Protein AF-A0A139N7U9-F1 (afdb_monomer_lite)

Foldseek 3Di:
DVVVVVVVVVVCCLVPPDDPVSVVVVVVVVVVVVVVVVVVVVVVVVVVVVVPDCVVVVVVVVVVVVVVVVVVVVVVVPCCPVVVVVVVVVVD

pLDDT: mean 80.54, std 12.64, range [52.28, 96.69]

Secondary structure (DSSP, 8-state):
-HHHHHHHHHHHIIIII--HHHHHHHHHHHHHHHHHHHHHHHHHHHHHHHHS-HHHHHHHHHHHHHHHHHHHHHHHTT-THHHHHHHHTT--

Radius of gyration: 33.72 Å; chains: 1; bounding box: 40×54×96 Å

Structure (mmCIF, N/CA/C/O backbone):
data_AF-A0A139N7U9-F1
#
_entry.id   AF-A0A139N7U9-F1
#
loop_
_atom_site.group_PDB
_atom_site.id
_atom_site.type_symbol
_atom_site.label_atom_id
_atom_site.label_alt_id
_atom_site.label_comp_id
_atom_site.label_asym_id
_atom_site.label_entity_id
_atom_site.label_seq_id
_atom_site.pdbx_PDB_ins_code
_atom_site.Cartn_x
_atom_site.Cartn_y
_atom_site.Cartn_z
_atom_site.occupancy
_atom_site.B_iso_or_equiv
_atom_site.auth_seq_id
_atom_site.auth_comp_id
_atom_site.auth_asym_id
_atom_site.auth_atom_id
_atom_site.pdbx_PDB_model_num
ATOM 1 N N . MET A 1 1 ? -19.101 -23.563 27.842 1.00 81.19 1 MET A N 1
ATOM 2 C CA . MET A 1 1 ? -20.416 -23.019 27.421 1.00 81.19 1 MET A CA 1
ATOM 3 C C . MET A 1 1 ? -20.615 -21.584 27.898 1.00 81.19 1 MET A C 1
ATOM 5 O O . MET A 1 1 ? -20.779 -20.710 27.062 1.00 81.19 1 MET A O 1
ATOM 9 N N . VAL A 1 2 ? -20.488 -21.308 29.200 1.00 89.12 2 VAL A N 1
ATOM 10 C CA . VAL A 1 2 ? -20.619 -19.952 29.775 1.00 89.12 2 VAL A CA 1
ATOM 11 C C . VAL A 1 2 ? -19.644 -18.930 29.165 1.00 89.12 2 VAL A C 1
ATOM 13 O O . VAL A 1 2 ? -20.051 -17.831 28.814 1.00 89.12 2 VAL A O 1
ATOM 16 N N . TYR A 1 3 ? -18.384 -19.306 28.933 1.00 90.81 3 TYR A N 1
ATOM 17 C CA . TYR A 1 3 ? -17.385 -18.399 28.349 1.00 90.81 3 TYR A CA 1
ATOM 18 C C . TYR A 1 3 ? -17.703 -17.948 26.914 1.00 90.81 3 TYR A C 1
ATOM 20 O O . TYR A 1 3 ? -17.411 -16.813 26.556 1.00 90.81 3 TYR A O 1
ATOM 28 N N . LEU A 1 4 ? -18.345 -18.803 26.106 1.00 90.12 4 LEU A N 1
ATOM 29 C CA . LEU A 1 4 ? -18.776 -18.436 24.751 1.00 90.12 4 LEU A CA 1
ATOM 30 C C . LEU A 1 4 ? -19.915 -17.418 24.791 1.00 90.12 4 LEU A C 1
ATOM 32 O O . LEU A 1 4 ? -19.905 -16.449 24.038 1.00 90.12 4 LEU A O 1
ATOM 36 N N . ILE A 1 5 ? -20.859 -17.613 25.711 1.00 91.94 5 ILE A N 1
ATOM 37 C CA . ILE A 1 5 ? -21.970 -16.687 25.939 1.00 91.94 5 ILE A CA 1
ATOM 38 C C . ILE A 1 5 ? -21.440 -15.330 26.415 1.00 91.94 5 ILE A C 1
ATOM 40 O O . ILE A 1 5 ? -21.833 -14.304 25.871 1.00 91.94 5 ILE A O 1
ATOM 44 N 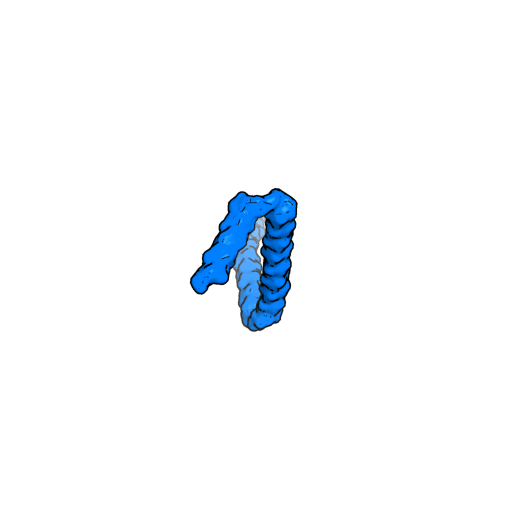N . ILE A 1 6 ? -20.499 -15.315 27.364 1.00 93.06 6 ILE A N 1
ATOM 45 C CA . ILE A 1 6 ? -19.860 -14.081 27.846 1.00 93.06 6 ILE A CA 1
ATOM 46 C C . ILE A 1 6 ? -19.106 -13.371 26.714 1.00 93.06 6 ILE A C 1
ATOM 48 O O . ILE A 1 6 ? -19.249 -12.161 26.556 1.00 93.06 6 ILE A O 1
ATOM 52 N N . GLY A 1 7 ? -18.352 -14.105 25.893 1.00 90.44 7 GLY A N 1
ATOM 53 C CA . GLY A 1 7 ? -17.639 -13.529 24.751 1.00 90.44 7 GLY A CA 1
ATOM 54 C C . GLY A 1 7 ? -18.581 -12.875 23.737 1.00 90.44 7 GLY A C 1
ATOM 55 O O . GLY A 1 7 ? -18.345 -11.746 23.309 1.00 90.44 7 GLY A O 1
ATOM 56 N N . ILE A 1 8 ? -19.688 -13.544 23.408 1.00 90.75 8 ILE A N 1
ATOM 57 C CA . ILE A 1 8 ? -20.723 -13.008 22.512 1.00 90.75 8 ILE A CA 1
ATOM 58 C C . ILE A 1 8 ? -21.434 -11.796 23.125 1.00 90.75 8 ILE A C 1
ATOM 60 O O . ILE A 1 8 ? -21.666 -10.817 22.420 1.00 90.75 8 ILE A O 1
ATOM 64 N N . LEU A 1 9 ? -21.726 -11.810 24.427 1.00 90.25 9 LEU A N 1
ATOM 65 C CA . LEU A 1 9 ? -22.322 -10.667 25.126 1.00 90.25 9 LEU A CA 1
ATOM 66 C C . LEU A 1 9 ? -21.401 -9.442 25.109 1.00 90.25 9 LEU A C 1
ATOM 68 O O . LEU A 1 9 ? -21.876 -8.335 24.872 1.00 90.25 9 LEU A O 1
ATOM 72 N N . ILE A 1 10 ? -20.092 -9.630 25.294 1.00 86.00 10 ILE A N 1
ATOM 73 C CA . ILE A 1 10 ? -19.102 -8.546 25.206 1.00 86.00 10 ILE A CA 1
ATOM 74 C C . ILE A 1 10 ? -19.020 -8.002 23.775 1.00 86.00 10 ILE A C 1
ATOM 76 O O . ILE A 1 10 ? -18.992 -6.787 23.582 1.00 86.00 10 ILE A O 1
ATOM 80 N N . LEU A 1 11 ? -19.035 -8.880 22.768 1.00 82.75 11 LEU A N 1
ATOM 81 C CA . LEU A 1 11 ? -18.993 -8.486 21.358 1.00 82.75 11 LEU A CA 1
ATOM 82 C C . LEU A 1 11 ? -20.244 -7.687 20.948 1.00 82.75 11 LEU A C 1
ATOM 84 O O . LEU A 1 11 ? -20.136 -6.639 20.309 1.00 82.75 11 LEU A O 1
ATOM 88 N N . LEU A 1 12 ? -21.427 -8.150 21.362 1.00 83.50 12 LEU A N 1
ATOM 89 C CA . LEU A 1 12 ? -22.703 -7.467 21.137 1.00 83.50 12 LEU A CA 1
ATOM 90 C C . LEU A 1 12 ? -22.764 -6.130 21.886 1.00 83.50 12 LEU A C 1
ATOM 92 O O . LEU A 1 12 ? -23.176 -5.123 21.310 1.00 83.50 12 LEU A O 1
ATOM 96 N N . TYR A 1 13 ? -22.309 -6.089 23.139 1.00 83.44 13 TYR A N 1
ATOM 97 C CA . TYR A 1 13 ? -22.205 -4.850 23.910 1.00 83.44 13 TYR A CA 1
ATOM 98 C C . TYR A 1 13 ? -21.285 -3.836 23.217 1.00 83.44 13 TYR A C 1
ATOM 100 O O . TYR A 1 13 ? -21.621 -2.656 23.129 1.00 83.44 13 TYR A O 1
ATOM 108 N N . TYR A 1 14 ? -20.167 -4.292 22.650 1.00 75.44 14 TYR A N 1
ATOM 109 C CA . TYR A 1 14 ? -19.234 -3.436 21.924 1.00 75.44 14 TYR A CA 1
ATOM 110 C C . TYR A 1 14 ? -19.842 -2.835 20.642 1.00 75.44 14 TYR A C 1
ATOM 112 O O . TYR A 1 14 ? -19.720 -1.634 20.398 1.00 75.44 14 TYR A O 1
ATOM 120 N N . LEU A 1 15 ? -20.551 -3.645 19.850 1.00 72.69 15 LEU A N 1
ATOM 121 C CA . LEU A 1 15 ? -21.231 -3.201 18.625 1.00 72.69 15 LEU A CA 1
ATOM 122 C C . LEU A 1 15 ? -22.387 -2.232 18.920 1.00 72.69 15 LEU A C 1
ATOM 124 O O . LEU A 1 15 ? -22.464 -1.137 18.351 1.00 72.69 15 LEU A O 1
ATOM 128 N N . PHE A 1 16 ? -23.280 -2.608 19.835 1.00 75.50 16 PHE A N 1
ATOM 129 C CA . PHE A 1 16 ? -24.547 -1.904 20.024 1.00 75.50 16 PHE A CA 1
ATOM 130 C C . PHE A 1 16 ? -24.488 -0.836 21.120 1.00 75.50 16 PHE A C 1
ATOM 132 O O . PHE A 1 16 ? -24.911 0.295 20.883 1.00 75.50 16 PHE A O 1
ATOM 139 N N . ALA A 1 17 ? -23.897 -1.140 22.275 1.00 74.44 17 ALA A N 1
ATOM 140 C CA . ALA A 1 17 ? -24.028 -0.336 23.492 1.00 74.44 17 ALA A CA 1
ATOM 141 C C . ALA A 1 17 ? -22.766 0.452 23.888 1.00 74.44 17 ALA A C 1
ATOM 143 O O . ALA A 1 17 ? -22.832 1.270 24.805 1.00 74.44 17 ALA A O 1
ATOM 144 N N . ALA A 1 18 ? -21.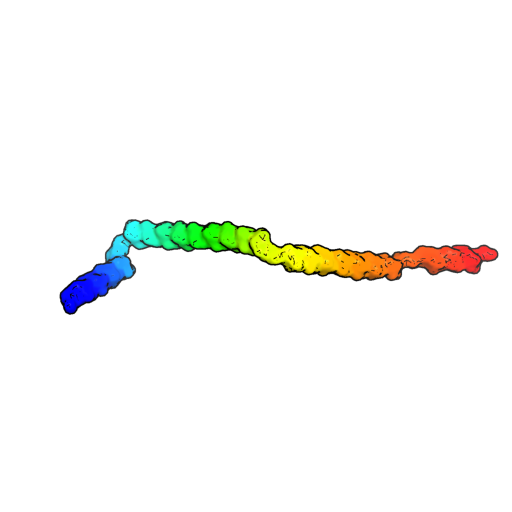625 0.259 23.210 1.00 71.56 18 ALA A N 1
ATOM 145 C CA . ALA A 1 18 ? -20.411 0.996 23.547 1.00 71.56 18 ALA A CA 1
ATOM 146 C C . ALA A 1 18 ? -20.603 2.516 23.355 1.00 71.56 18 ALA A C 1
ATOM 148 O O . ALA A 1 18 ? -21.102 2.950 22.306 1.00 71.56 18 ALA A O 1
ATOM 149 N N . PRO A 1 19 ? -20.187 3.337 24.337 1.00 63.97 19 PRO A N 1
ATOM 150 C CA . PRO A 1 19 ? -20.326 4.785 24.275 1.00 63.97 19 PRO A CA 1
ATOM 151 C C . PRO A 1 19 ? -19.532 5.369 23.100 1.00 63.97 19 PRO A C 1
ATOM 153 O O . PRO A 1 19 ? -18.516 4.815 22.668 1.00 63.97 19 PRO A O 1
ATOM 156 N N . GLN A 1 20 ? -19.985 6.519 22.592 1.00 63.72 20 GLN A N 1
ATOM 157 C CA . GLN A 1 20 ? -19.386 7.213 21.443 1.00 63.72 20 GLN A CA 1
ATOM 158 C C . GLN A 1 20 ? -17.872 7.444 21.601 1.00 63.72 20 GLN A C 1
ATOM 160 O O . GLN A 1 20 ? -17.157 7.397 20.609 1.00 63.72 20 GLN A O 1
ATOM 165 N N . SER A 1 21 ? -17.354 7.584 22.825 1.00 63.72 21 SER A N 1
ATOM 166 C CA . SER A 1 21 ? -15.913 7.718 23.096 1.00 63.72 21 SER A CA 1
ATOM 167 C C . SER A 1 21 ? -15.092 6.462 22.750 1.00 63.72 21 SER A C 1
ATOM 169 O O . SER A 1 21 ? -13.956 6.572 22.285 1.00 63.72 21 SER 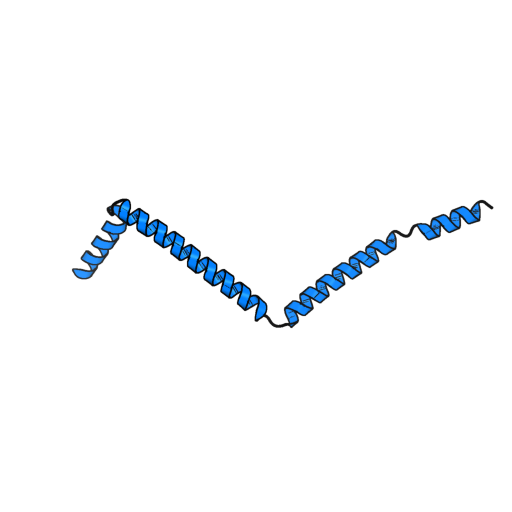A O 1
ATOM 171 N N . ILE A 1 22 ? -15.664 5.260 22.914 1.00 65.38 22 ILE A N 1
ATOM 172 C CA . ILE A 1 22 ? -15.014 3.992 22.531 1.00 65.38 22 ILE A CA 1
ATOM 173 C C . ILE A 1 22 ? -15.162 3.762 21.023 1.00 65.38 22 ILE A C 1
ATOM 175 O O . ILE A 1 22 ? -14.191 3.404 20.356 1.00 65.38 22 ILE A O 1
ATOM 179 N N . LYS A 1 23 ? -16.346 4.048 20.468 1.00 64.94 23 LYS A N 1
ATOM 180 C CA . LYS A 1 23 ? -16.600 3.972 19.019 1.00 64.94 23 LYS A CA 1
ATOM 181 C C . LYS A 1 23 ? -15.742 4.974 18.228 1.00 64.94 23 LYS A C 1
ATOM 183 O O . LYS A 1 23 ? -15.231 4.635 17.167 1.00 64.94 23 LYS A O 1
ATOM 188 N N . GLY A 1 24 ? -15.520 6.174 18.768 1.00 67.88 24 GLY A N 1
ATOM 189 C CA . GLY A 1 24 ? -14.679 7.219 18.181 1.00 67.88 24 GLY A CA 1
ATOM 190 C C . GLY A 1 24 ? -13.202 6.833 18.149 1.00 67.88 24 GLY A C 1
ATOM 191 O O . GLY A 1 24 ? -12.564 6.945 17.106 1.00 67.88 24 GLY A O 1
ATOM 192 N N . THR A 1 25 ? -12.683 6.280 19.250 1.00 76.88 25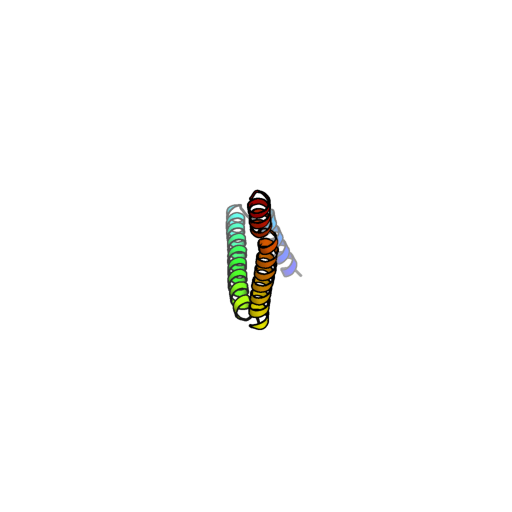 THR A N 1
ATOM 193 C CA . THR A 1 25 ? -11.314 5.741 19.295 1.00 76.88 25 THR A CA 1
ATOM 194 C C . THR A 1 25 ? -11.138 4.596 18.297 1.00 76.88 25 THR A C 1
ATOM 196 O O . THR A 1 25 ? -10.156 4.579 17.564 1.00 76.88 25 THR A O 1
ATOM 199 N N . PHE A 1 26 ? -12.103 3.676 18.189 1.00 74.56 26 PHE A N 1
ATOM 200 C CA . PHE A 1 26 ? -12.021 2.563 17.237 1.00 74.56 26 PHE A CA 1
ATOM 201 C C . PHE A 1 26 ? -12.108 3.012 15.772 1.00 74.56 26 PHE A C 1
ATOM 203 O O . PHE A 1 26 ? -11.420 2.452 14.925 1.00 74.56 26 PHE A O 1
ATOM 210 N N . ASN A 1 27 ? -12.893 4.050 15.465 1.00 80.00 27 ASN A N 1
ATOM 211 C CA . ASN A 1 27 ? -12.944 4.625 14.121 1.00 80.00 27 ASN A CA 1
ATOM 212 C C . ASN A 1 27 ? -11.605 5.267 13.732 1.00 80.00 27 ASN A C 1
ATOM 214 O O . ASN A 1 27 ? -11.087 5.006 12.651 1.00 80.00 27 ASN A O 1
ATOM 218 N N . VAL A 1 28 ? -11.003 6.049 14.634 1.00 82.81 28 VAL A N 1
ATOM 219 C CA . VAL A 1 28 ? -9.671 6.630 14.406 1.00 82.81 28 VAL A CA 1
ATOM 220 C C . VAL A 1 28 ? -8.620 5.527 14.278 1.00 82.81 28 VAL A C 1
ATOM 222 O O . VAL A 1 28 ? -7.829 5.554 13.341 1.00 82.81 28 VAL A O 1
ATOM 225 N N . LEU A 1 29 ? -8.644 4.518 15.153 1.00 85.62 29 LEU A N 1
ATOM 226 C CA . LEU A 1 29 ? -7.752 3.359 15.063 1.00 85.62 29 LEU A CA 1
ATOM 227 C C . LEU A 1 29 ? -7.925 2.601 13.742 1.00 85.62 29 LEU A C 1
ATOM 229 O O . LEU A 1 29 ? -6.930 2.224 13.135 1.00 85.62 29 LEU A O 1
ATOM 233 N N . SER A 1 30 ? -9.158 2.405 13.273 1.00 84.62 30 SER A N 1
ATOM 234 C CA . SER A 1 30 ? -9.443 1.743 11.998 1.00 84.62 30 SER A CA 1
ATOM 235 C C . SER A 1 30 ? -8.914 2.552 10.813 1.00 84.62 30 SER A C 1
ATOM 237 O O . SER A 1 30 ? -8.232 1.993 9.958 1.00 84.62 30 SER A O 1
ATOM 239 N N . VAL A 1 31 ? -9.140 3.869 10.792 1.00 87.69 31 VAL A N 1
ATOM 240 C CA . VAL A 1 31 ? -8.609 4.757 9.746 1.00 87.69 31 VAL A CA 1
ATOM 241 C C . VAL A 1 31 ? -7.081 4.754 9.750 1.00 87.69 31 VAL A C 1
ATOM 243 O O . VAL A 1 31 ? -6.473 4.622 8.691 1.00 87.69 31 VAL A O 1
ATOM 246 N N . VAL A 1 32 ? -6.450 4.841 10.923 1.00 92.00 32 VAL A N 1
ATOM 247 C CA . VAL A 1 32 ? -4.987 4.784 11.054 1.00 92.00 32 VAL A CA 1
ATOM 248 C C . VAL A 1 32 ? -4.451 3.421 10.616 1.00 92.00 32 VAL A C 1
ATOM 250 O O . VAL A 1 32 ? -3.464 3.369 9.891 1.00 92.00 32 VAL A O 1
ATOM 253 N N . LEU A 1 33 ? -5.109 2.319 10.983 1.00 91.31 33 LEU A N 1
ATOM 254 C CA . LEU A 1 33 ? -4.728 0.972 10.554 1.00 91.31 33 LEU A CA 1
ATOM 255 C C . LEU A 1 33 ? -4.781 0.841 9.026 1.00 91.31 33 LEU A C 1
ATOM 257 O O . LEU A 1 33 ? -3.823 0.371 8.415 1.00 91.31 33 LEU A O 1
ATOM 261 N N . VAL A 1 34 ? -5.874 1.292 8.407 1.00 93.94 34 VAL A N 1
ATOM 262 C CA . VAL A 1 34 ? -6.032 1.299 6.945 1.00 93.94 34 VAL A CA 1
ATOM 263 C C . VAL A 1 34 ? -4.970 2.182 6.293 1.00 93.94 34 VAL A C 1
ATOM 265 O O . VAL A 1 34 ? -4.361 1.771 5.308 1.00 93.94 34 VAL A O 1
ATOM 268 N N . LEU A 1 35 ? -4.695 3.358 6.859 1.00 95.06 35 LEU A N 1
ATOM 269 C CA . LEU A 1 35 ? -3.672 4.272 6.356 1.00 95.06 35 LEU A CA 1
ATOM 270 C C . LEU A 1 35 ? -2.275 3.640 6.410 1.00 95.06 35 LEU A C 1
ATOM 272 O O . LEU A 1 35 ? -1.540 3.689 5.427 1.00 95.06 35 LEU A O 1
ATOM 276 N N . VAL A 1 36 ? -1.915 3.010 7.529 1.00 96.69 36 VAL A N 1
ATOM 277 C CA . VAL A 1 36 ? -0.624 2.328 7.692 1.00 96.69 36 VAL A CA 1
ATOM 278 C C . VAL A 1 36 ? -0.498 1.166 6.707 1.00 96.69 36 VAL A C 1
ATOM 280 O O . VAL A 1 36 ? 0.528 1.050 6.038 1.00 96.69 36 VAL A O 1
ATOM 283 N N . LEU A 1 37 ? -1.542 0.346 6.551 1.00 95.62 37 LEU A N 1
ATOM 284 C CA . LEU A 1 37 ? -1.566 -0.729 5.553 1.00 95.62 37 LEU A CA 1
ATOM 285 C C . LEU A 1 37 ? -1.394 -0.184 4.132 1.00 95.62 37 LEU A C 1
ATOM 287 O O . LEU A 1 37 ? -0.619 -0.735 3.353 1.00 95.62 37 LEU A O 1
ATOM 291 N N . PHE A 1 38 ? -2.065 0.920 3.808 1.00 95.81 38 PHE A N 1
ATOM 292 C CA . PHE A 1 38 ? -1.940 1.569 2.509 1.00 95.81 38 PHE A CA 1
ATOM 293 C C . PHE A 1 38 ? -0.511 2.062 2.249 1.00 95.81 38 PHE A C 1
ATOM 295 O O . PHE A 1 38 ? 0.033 1.820 1.174 1.00 95.81 38 PHE A O 1
ATOM 302 N N . ILE A 1 39 ? 0.133 2.683 3.243 1.00 95.81 39 ILE A N 1
ATOM 303 C CA . ILE A 1 39 ? 1.531 3.129 3.146 1.00 95.81 39 ILE A CA 1
ATOM 304 C C . ILE A 1 39 ? 2.469 1.936 2.932 1.00 95.81 39 ILE A C 1
ATOM 306 O O . ILE A 1 39 ? 3.325 1.985 2.050 1.00 95.81 39 ILE A O 1
ATOM 310 N N . ILE A 1 40 ? 2.296 0.850 3.692 1.00 95.56 40 ILE A N 1
ATOM 311 C CA . ILE A 1 40 ? 3.113 -0.363 3.547 1.00 95.56 40 ILE A CA 1
ATOM 312 C C . ILE A 1 40 ? 2.963 -0.947 2.140 1.00 95.56 40 ILE A C 1
ATOM 314 O O . ILE A 1 40 ? 3.965 -1.290 1.514 1.00 95.56 40 ILE A O 1
ATOM 318 N N . LEU A 1 41 ? 1.737 -1.020 1.616 1.00 95.31 41 LEU A N 1
ATOM 319 C CA . LEU A 1 41 ? 1.486 -1.472 0.247 1.00 95.31 41 LEU A CA 1
ATOM 320 C C . LEU A 1 41 ? 2.143 -0.559 -0.789 1.00 95.31 41 LEU A C 1
ATOM 322 O O . LEU A 1 41 ? 2.729 -1.067 -1.740 1.00 95.31 41 LEU A O 1
ATOM 326 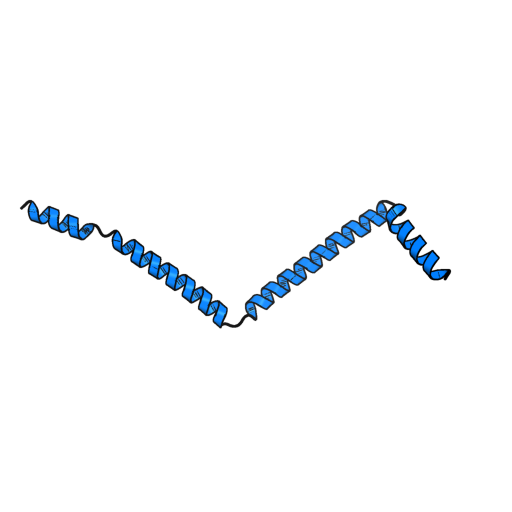N N . LEU A 1 42 ? 2.094 0.762 -0.602 1.00 94.38 42 LEU A N 1
ATOM 327 C CA . LEU A 1 42 ? 2.740 1.728 -1.494 1.00 94.38 42 LEU A CA 1
ATOM 328 C C . LEU A 1 42 ? 4.257 1.534 -1.536 1.00 94.38 42 LEU A C 1
ATOM 330 O O . LEU A 1 42 ? 4.853 1.471 -2.611 1.00 94.38 42 LEU A O 1
ATOM 334 N N . VAL A 1 43 ? 4.874 1.397 -0.362 1.00 93.62 43 VAL A N 1
ATOM 335 C CA . VAL A 1 43 ? 6.313 1.161 -0.231 1.00 93.62 43 VAL A CA 1
ATOM 336 C C . VAL A 1 43 ? 6.683 -0.183 -0.858 1.00 93.62 43 VAL A C 1
ATOM 338 O O . VAL A 1 43 ? 7.594 -0.241 -1.681 1.00 93.62 43 VAL A O 1
ATOM 341 N N . LEU A 1 44 ? 5.945 -1.252 -0.549 1.00 93.06 44 LEU A N 1
ATOM 342 C CA . LEU A 1 44 ? 6.156 -2.571 -1.149 1.00 93.06 44 LEU A CA 1
ATOM 343 C C . LEU A 1 44 ? 5.995 -2.545 -2.666 1.00 93.06 44 LEU A C 1
ATOM 345 O O . LEU A 1 44 ? 6.810 -3.149 -3.354 1.00 93.06 44 LEU A O 1
ATOM 349 N N . ALA A 1 45 ? 4.988 -1.851 -3.195 1.00 89.25 45 ALA A N 1
ATOM 350 C CA . ALA A 1 45 ? 4.778 -1.706 -4.630 1.00 89.25 45 ALA A CA 1
ATOM 351 C C . ALA A 1 45 ? 5.949 -0.970 -5.292 1.00 89.25 45 ALA A C 1
ATOM 353 O O . ALA A 1 45 ? 6.460 -1.439 -6.307 1.00 89.25 45 ALA A O 1
ATOM 354 N N . ALA A 1 46 ? 6.432 0.121 -4.690 1.00 88.38 46 ALA A N 1
ATOM 355 C CA . ALA A 1 46 ? 7.614 0.833 -5.168 1.00 88.38 46 ALA A CA 1
ATOM 356 C C . ALA A 1 46 ? 8.856 -0.075 -5.177 1.00 88.38 46 ALA A C 1
ATOM 358 O O . ALA A 1 46 ? 9.532 -0.184 -6.198 1.00 88.38 46 ALA A O 1
ATOM 359 N N . PHE A 1 47 ? 9.118 -0.805 -4.088 1.00 86.75 47 PHE A N 1
ATOM 360 C CA . PHE A 1 47 ? 10.207 -1.786 -4.045 1.00 86.75 47 PHE A CA 1
ATOM 361 C C . PHE A 1 47 ? 10.024 -2.909 -5.071 1.00 86.75 47 PHE A C 1
ATOM 363 O O . PHE A 1 47 ? 10.994 -3.318 -5.707 1.00 86.75 47 PHE A O 1
ATOM 370 N N . ARG A 1 48 ? 8.791 -3.386 -5.275 1.00 83.56 48 ARG A N 1
ATOM 371 C CA . ARG A 1 48 ? 8.470 -4.412 -6.272 1.00 83.56 48 ARG A CA 1
ATOM 372 C C . ARG A 1 48 ? 8.785 -3.926 -7.678 1.00 83.56 48 ARG A C 1
ATOM 374 O O . ARG A 1 48 ? 9.305 -4.709 -8.459 1.00 83.56 48 ARG A O 1
ATOM 381 N N . ILE A 1 49 ? 8.517 -2.653 -7.977 1.00 82.31 49 ILE A N 1
ATOM 382 C CA . ILE A 1 49 ? 8.838 -2.045 -9.270 1.00 82.31 49 ILE A CA 1
ATOM 383 C C . ILE A 1 49 ? 10.343 -2.087 -9.525 1.00 82.31 49 ILE A C 1
ATOM 385 O O . ILE A 1 49 ? 10.752 -2.531 -10.589 1.00 82.31 49 ILE A O 1
ATOM 389 N N . PHE A 1 50 ? 11.172 -1.729 -8.546 1.00 77.31 50 PHE A N 1
ATOM 390 C CA . PHE A 1 50 ? 12.629 -1.804 -8.704 1.00 77.31 50 PHE A CA 1
ATOM 391 C C . PHE A 1 50 ? 13.182 -3.237 -8.733 1.00 77.31 50 PHE A C 1
ATOM 393 O O . PHE A 1 50 ? 14.237 -3.467 -9.312 1.00 77.31 50 PHE A O 1
ATOM 400 N N . GLN A 1 51 ? 12.480 -4.200 -8.132 1.00 75.25 51 GLN A N 1
ATOM 401 C CA . GLN A 1 51 ? 12.819 -5.626 -8.214 1.00 75.25 51 GLN A CA 1
ATOM 402 C C . GLN A 1 51 ? 12.304 -6.305 -9.492 1.00 75.25 51 GLN A C 1
ATOM 404 O O . GLN A 1 51 ? 12.624 -7.473 -9.718 1.00 75.25 51 GLN A O 1
ATOM 409 N N . MET A 1 52 ? 11.488 -5.630 -10.313 1.00 75.12 52 MET A N 1
ATOM 410 C CA . MET A 1 52 ? 11.038 -6.200 -11.581 1.00 75.12 52 MET A CA 1
ATOM 411 C C . MET A 1 52 ? 12.232 -6.418 -12.521 1.00 75.12 52 MET A C 1
ATOM 413 O O . MET A 1 52 ? 13.163 -5.610 -12.531 1.00 75.12 52 MET A O 1
ATOM 417 N N . PRO A 1 53 ? 12.220 -7.502 -13.318 1.00 77.88 53 PRO A N 1
ATOM 418 C CA . PRO A 1 53 ? 13.316 -7.808 -14.222 1.00 77.88 53 PRO A CA 1
ATOM 419 C C . PRO A 1 53 ? 13.544 -6.652 -15.200 1.00 77.88 53 PRO A C 1
ATOM 421 O O . PRO A 1 53 ? 12.595 -6.061 -15.726 1.00 77.88 53 PRO A O 1
ATOM 424 N N . GLY A 1 54 ? 14.818 -6.348 -15.464 1.00 79.00 54 GLY A N 1
ATOM 425 C CA . GLY A 1 54 ? 15.234 -5.251 -16.348 1.00 79.00 54 GLY A CA 1
ATOM 426 C C . GLY A 1 54 ? 14.625 -5.326 -17.752 1.00 79.00 54 GLY A C 1
ATOM 427 O O . GLY A 1 54 ? 14.477 -4.306 -18.417 1.00 79.00 54 GLY A O 1
ATOM 428 N N . GLU A 1 55 ? 14.199 -6.513 -18.178 1.00 82.06 55 GLU A N 1
ATOM 429 C CA . GLU A 1 55 ? 13.506 -6.774 -19.442 1.00 82.06 55 GLU A CA 1
ATOM 430 C C . GLU A 1 55 ? 12.229 -5.941 -19.600 1.00 82.06 55 GLU A C 1
ATOM 432 O O . GLU A 1 55 ? 11.972 -5.422 -20.685 1.00 82.06 55 GLU A O 1
ATOM 437 N N . LEU A 1 56 ? 11.450 -5.753 -18.527 1.00 83.00 56 LEU A N 1
ATOM 438 C CA . LEU A 1 56 ? 10.236 -4.934 -18.581 1.00 83.00 56 LEU A CA 1
ATOM 439 C C . LEU A 1 56 ? 10.570 -3.451 -18.766 1.00 83.00 56 LEU A C 1
ATOM 441 O O . LEU A 1 56 ? 9.915 -2.763 -19.546 1.00 83.00 56 LEU A O 1
ATOM 445 N N . PHE A 1 57 ? 11.624 -2.966 -18.110 1.00 84.00 57 PHE A N 1
ATOM 446 C CA . PHE A 1 57 ? 12.098 -1.592 -18.281 1.00 84.00 57 PHE A CA 1
ATOM 447 C C . PHE A 1 57 ? 12.617 -1.345 -19.699 1.00 84.00 57 PHE A C 1
ATOM 449 O O . PHE A 1 57 ? 12.274 -0.337 -20.320 1.00 84.00 57 PHE A O 1
ATOM 456 N N . VAL A 1 58 ? 13.390 -2.290 -20.238 1.00 88.25 58 VAL A N 1
ATOM 457 C CA . VAL A 1 58 ? 13.878 -2.242 -21.622 1.00 88.25 58 VAL A CA 1
ATOM 458 C C . VAL A 1 58 ? 12.712 -2.319 -22.612 1.00 88.25 58 VAL A C 1
ATOM 460 O O . VAL A 1 58 ? 12.692 -1.566 -23.583 1.00 88.25 58 VAL A O 1
ATOM 463 N N . GLY A 1 59 ? 11.707 -3.157 -22.350 1.00 90.19 59 GLY A N 1
ATOM 464 C CA . GLY A 1 59 ? 10.498 -3.260 -23.168 1.00 90.19 59 GLY A CA 1
ATOM 465 C C . GLY A 1 59 ? 9.708 -1.951 -23.233 1.00 90.19 59 GLY A C 1
ATOM 466 O O . GLY A 1 59 ? 9.324 -1.515 -24.319 1.00 90.19 59 GLY A O 1
ATOM 467 N N . VAL A 1 60 ? 9.524 -1.273 -22.096 1.00 90.00 60 VAL A N 1
ATOM 468 C CA . VAL A 1 60 ? 8.877 0.050 -22.050 1.00 90.00 60 VAL A CA 1
ATOM 469 C C . VAL A 1 60 ?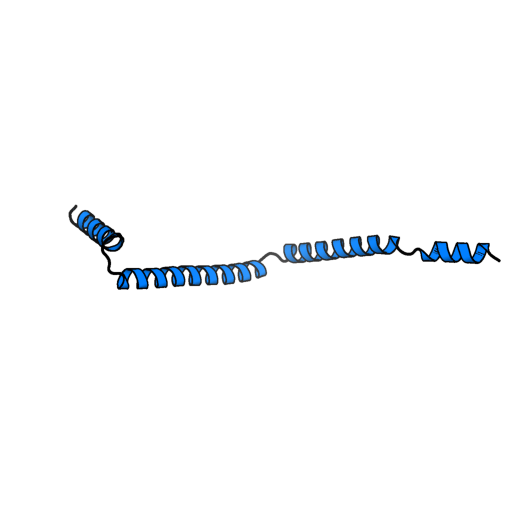 9.703 1.095 -22.804 1.00 90.00 60 VAL A C 1
ATOM 471 O O . VAL A 1 60 ? 9.144 1.872 -23.577 1.00 90.00 60 VAL A O 1
ATOM 474 N N . ALA A 1 61 ? 11.029 1.095 -22.645 1.00 91.12 61 ALA A N 1
ATOM 475 C CA . ALA A 1 61 ? 11.906 1.999 -23.388 1.00 91.12 61 ALA A CA 1
ATOM 476 C C . ALA A 1 61 ? 11.811 1.767 -24.907 1.00 91.12 61 ALA A C 1
ATOM 478 O O . ALA A 1 61 ? 11.647 2.721 -25.668 1.00 91.12 61 ALA A O 1
ATOM 479 N N . MET A 1 62 ? 11.831 0.506 -25.347 1.00 93.94 62 MET A N 1
ATOM 480 C CA . MET A 1 62 ? 11.647 0.127 -26.752 1.00 93.94 62 MET A CA 1
ATOM 481 C C . MET A 1 62 ? 10.282 0.563 -27.295 1.00 93.94 62 MET A C 1
ATOM 483 O O . MET A 1 62 ? 10.212 1.073 -28.410 1.00 93.94 62 MET A O 1
ATOM 487 N N . LEU A 1 63 ? 9.206 0.442 -26.511 1.00 94.56 63 LEU A N 1
ATOM 488 C CA . LEU A 1 63 ? 7.876 0.931 -26.894 1.00 94.56 63 LEU A CA 1
ATOM 489 C C . LEU A 1 63 ? 7.842 2.451 -27.087 1.00 94.56 63 LEU A C 1
ATOM 491 O O . LEU A 1 63 ? 7.255 2.937 -28.056 1.00 94.56 63 LEU A O 1
ATOM 495 N N . ILE A 1 64 ? 8.488 3.207 -26.197 1.00 94.00 64 ILE A N 1
ATOM 496 C CA . ILE A 1 64 ? 8.589 4.668 -26.316 1.00 94.00 64 ILE A CA 1
ATOM 497 C C . ILE A 1 64 ? 9.362 5.046 -27.583 1.00 94.00 64 ILE A C 1
ATOM 499 O O . ILE A 1 64 ? 8.918 5.916 -28.335 1.00 94.00 64 ILE A O 1
ATOM 503 N N . LEU A 1 65 ? 10.486 4.375 -27.845 1.00 93.62 65 LEU A N 1
ATOM 504 C CA . LEU A 1 65 ? 11.283 4.594 -29.053 1.00 93.62 65 LEU A CA 1
ATOM 505 C C . LEU A 1 65 ? 10.498 4.251 -30.320 1.00 93.62 65 LEU A C 1
ATOM 507 O O . LEU A 1 65 ? 10.514 5.030 -31.270 1.00 93.62 65 LEU A O 1
ATOM 511 N N . ALA A 1 66 ? 9.763 3.140 -30.323 1.00 94.19 66 ALA A N 1
ATOM 512 C CA . ALA A 1 66 ? 8.915 2.747 -31.443 1.00 94.19 66 ALA A CA 1
ATOM 513 C C . ALA A 1 66 ? 7.813 3.784 -31.715 1.00 94.19 66 ALA A C 1
ATOM 515 O O . ALA A 1 66 ? 7.609 4.175 -32.864 1.00 94.19 66 ALA A O 1
ATOM 516 N N . TYR A 1 67 ? 7.144 4.287 -30.670 1.00 93.94 67 TYR A N 1
ATOM 517 C CA . TYR A 1 67 ? 6.161 5.364 -30.806 1.00 93.94 67 TYR A CA 1
ATOM 518 C C . TYR A 1 67 ? 6.792 6.646 -31.360 1.00 93.94 67 TYR A C 1
ATOM 520 O O . TYR A 1 67 ? 6.222 7.298 -32.236 1.00 93.94 67 TYR A O 1
ATOM 528 N N . PHE A 1 68 ? 7.980 7.005 -30.873 1.00 92.62 68 PHE A N 1
ATOM 529 C CA . PHE A 1 68 ? 8.690 8.186 -31.345 1.00 92.62 68 PHE A CA 1
ATOM 530 C C . PHE A 1 68 ? 9.109 8.051 -32.813 1.00 92.62 68 PHE A C 1
ATOM 532 O O . PHE A 1 68 ? 8.905 8.986 -33.582 1.00 92.62 68 PHE A O 1
ATOM 539 N N . ALA A 1 69 ? 9.602 6.881 -33.221 1.00 90.62 69 ALA A N 1
ATOM 540 C CA . ALA A 1 69 ? 9.943 6.584 -34.609 1.00 90.62 69 ALA A CA 1
ATOM 541 C C . ALA A 1 69 ? 8.713 6.659 -35.528 1.00 90.62 69 ALA A C 1
ATOM 543 O O . ALA A 1 69 ? 8.767 7.294 -36.579 1.00 90.62 69 ALA A O 1
ATOM 544 N N . LEU A 1 70 ? 7.573 6.095 -35.110 1.00 91.38 70 LEU A N 1
ATOM 545 C CA . LEU A 1 70 ? 6.313 6.219 -35.852 1.00 91.38 70 LEU A CA 1
ATOM 546 C C . LEU A 1 70 ? 5.871 7.681 -35.984 1.00 91.38 70 LEU A C 1
ATOM 548 O O . LEU A 1 70 ? 5.438 8.110 -37.053 1.00 91.38 70 LEU A O 1
ATOM 552 N N . ARG A 1 71 ? 5.995 8.461 -34.904 1.00 87.94 71 ARG A N 1
ATOM 553 C CA . ARG A 1 71 ? 5.667 9.891 -34.896 1.00 87.94 71 ARG A CA 1
ATOM 554 C C . ARG A 1 71 ? 6.583 10.699 -35.813 1.00 87.94 71 ARG A C 1
ATOM 556 O O . ARG A 1 71 ? 6.118 11.663 -36.415 1.00 87.94 71 ARG A O 1
ATOM 563 N N . ASP A 1 72 ? 7.859 10.342 -35.889 1.00 87.31 72 ASP A N 1
ATOM 564 C CA . ASP A 1 72 ? 8.836 11.002 -36.753 1.00 87.31 72 ASP A CA 1
ATOM 565 C C . ASP A 1 72 ? 8.549 10.719 -38.235 1.00 87.31 72 ASP A C 1
ATOM 567 O O . ASP A 1 72 ? 8.437 11.648 -39.035 1.00 87.31 72 ASP A O 1
ATOM 571 N N . ILE A 1 73 ? 8.256 9.460 -38.579 1.00 85.12 73 ILE A N 1
ATOM 572 C CA . ILE A 1 73 ? 7.808 9.069 -39.926 1.00 85.12 73 ILE A CA 1
ATOM 573 C C . ILE A 1 73 ? 6.510 9.792 -40.308 1.00 85.12 73 ILE A C 1
ATOM 575 O O . ILE A 1 73 ? 6.412 10.355 -41.395 1.00 85.12 73 ILE A O 1
ATOM 579 N N . ALA A 1 74 ? 5.535 9.865 -39.401 1.00 81.31 74 ALA A N 1
ATOM 580 C CA . ALA A 1 74 ? 4.291 10.599 -39.645 1.00 81.31 74 ALA A CA 1
ATOM 581 C C . ALA A 1 74 ? 4.505 12.114 -39.841 1.00 81.31 74 ALA A C 1
ATOM 583 O O . ALA A 1 74 ? 3.667 12.790 -40.434 1.00 81.31 74 ALA A O 1
ATOM 584 N N . ARG A 1 75 ? 5.615 12.675 -39.344 1.00 75.44 75 ARG A N 1
ATOM 585 C CA . ARG A 1 75 ? 5.980 14.086 -39.548 1.00 75.44 75 ARG A CA 1
ATOM 586 C C . ARG A 1 75 ? 6.743 14.328 -40.849 1.00 75.44 75 ARG A C 1
ATOM 588 O O . ARG A 1 75 ? 6.731 15.462 -41.327 1.00 75.44 75 ARG A O 1
ATOM 595 N N . LEU A 1 76 ? 7.354 13.298 -41.436 1.00 69.12 76 LEU A N 1
ATOM 596 C CA . LEU A 1 76 ? 8.034 13.386 -42.733 1.00 69.12 76 LEU A CA 1
ATOM 597 C C . LEU A 1 76 ? 7.060 13.586 -43.909 1.00 69.12 76 LEU A C 1
ATOM 599 O O . LEU A 1 76 ? 7.438 14.218 -44.892 1.00 69.12 76 LEU A O 1
ATOM 603 N N . ASP A 1 77 ? 5.798 13.169 -43.779 1.00 60.91 77 ASP A N 1
ATOM 604 C CA . ASP A 1 77 ? 4.755 13.339 -44.811 1.00 60.91 77 ASP A CA 1
ATOM 605 C C . ASP A 1 77 ? 4.355 14.812 -45.061 1.00 60.91 77 ASP A C 1
ATOM 607 O O . ASP A 1 77 ? 3.685 15.141 -46.034 1.00 60.91 77 ASP A O 1
ATOM 611 N N . LYS A 1 78 ? 4.805 15.751 -44.213 1.00 57.59 78 LYS A N 1
ATOM 612 C CA . LYS A 1 78 ? 4.445 17.176 -44.315 1.00 57.59 78 LYS A CA 1
ATOM 613 C C . LYS A 1 78 ? 5.520 18.066 -44.944 1.00 57.59 78 LYS A C 1
ATOM 615 O O . LYS A 1 78 ? 5.421 19.291 -44.847 1.00 57.59 78 LYS A O 1
ATOM 620 N N . LYS A 1 79 ? 6.553 17.515 -45.594 1.00 55.66 79 LYS A N 1
ATOM 621 C CA . LYS A 1 79 ? 7.484 18.350 -46.374 1.00 55.66 79 LYS A CA 1
ATOM 622 C C . LYS A 1 79 ? 6.926 18.596 -47.780 1.00 55.66 79 LYS A C 1
ATOM 624 O O . LYS A 1 79 ? 7.425 18.061 -48.764 1.00 55.66 79 LYS A O 1
ATOM 629 N N . SER A 1 80 ? 5.949 19.501 -47.860 1.00 56.88 80 SER A N 1
ATOM 630 C CA . SER A 1 80 ? 5.411 20.099 -49.095 1.00 56.88 80 SER A CA 1
ATOM 631 C C . SER A 1 80 ? 6.423 20.956 -49.876 1.00 56.88 80 SER A C 1
ATOM 633 O O . SER A 1 80 ? 6.068 21.571 -50.870 1.00 56.88 80 SER A O 1
ATOM 635 N N . GLY A 1 81 ? 7.690 21.016 -49.453 1.00 57.06 81 GLY A N 1
ATOM 636 C CA . GLY A 1 81 ? 8.682 21.910 -50.050 1.00 57.06 81 GLY A CA 1
ATOM 637 C C . GLY A 1 81 ? 9.176 21.482 -51.433 1.00 57.06 81 GLY A C 1
ATOM 638 O O . GLY A 1 81 ? 9.598 22.334 -52.197 1.00 57.06 81 GLY A O 1
ATOM 639 N N . LEU A 1 82 ? 9.132 20.190 -51.788 1.00 60.47 82 LEU A N 1
ATOM 640 C CA . LEU A 1 82 ? 9.576 19.750 -53.123 1.00 60.47 82 LEU A CA 1
ATOM 641 C C . LEU A 1 82 ? 8.566 20.133 -54.217 1.00 60.47 82 LEU A C 1
ATOM 643 O O . LEU A 1 82 ? 8.962 20.380 -55.349 1.00 60.47 82 LEU A O 1
ATOM 647 N N . PHE A 1 83 ? 7.277 20.193 -53.873 1.00 60.19 83 PHE A N 1
ATOM 648 C CA . PHE A 1 83 ? 6.228 20.595 -54.809 1.00 60.19 83 PHE A CA 1
ATOM 649 C C . PHE A 1 83 ? 6.257 22.114 -55.056 1.00 60.19 83 PHE A C 1
ATOM 651 O O . PHE A 1 83 ? 6.109 22.531 -56.199 1.00 60.19 83 PHE A O 1
ATOM 658 N N . ASP A 1 84 ? 6.579 22.923 -54.035 1.00 60.81 84 ASP A N 1
ATOM 659 C CA . ASP A 1 84 ? 6.799 24.376 -54.183 1.00 60.81 84 ASP A CA 1
ATOM 660 C C . ASP A 1 84 ? 8.018 24.706 -55.067 1.00 60.81 84 ASP A C 1
ATOM 662 O O . ASP A 1 84 ? 7.950 25.605 -55.900 1.00 60.81 84 ASP A O 1
ATOM 666 N N . PHE A 1 85 ? 9.120 23.946 -54.964 1.00 62.62 85 PHE A N 1
ATOM 667 C CA . PHE A 1 85 ? 10.290 24.131 -55.843 1.00 62.62 85 PHE A CA 1
ATOM 668 C C . PHE A 1 85 ? 10.022 23.768 -57.314 1.00 62.62 85 PHE A C 1
ATOM 670 O O . PHE A 1 85 ? 10.742 24.226 -58.201 1.00 62.62 85 PHE A O 1
ATOM 677 N N . LEU A 1 86 ? 9.025 22.921 -57.582 1.00 66.12 86 LEU A N 1
ATOM 678 C CA . LEU A 1 86 ? 8.628 22.557 -58.943 1.00 66.12 86 LEU A CA 1
ATOM 679 C C . LEU A 1 86 ? 7.604 23.542 -59.532 1.00 66.12 86 LEU A C 1
ATOM 681 O O . LEU A 1 86 ? 7.619 23.736 -60.746 1.00 66.12 86 LEU A O 1
ATOM 685 N N . ASP A 1 87 ? 6.773 24.191 -58.705 1.00 62.97 87 ASP A N 1
ATOM 686 C CA . ASP A 1 87 ? 5.876 25.276 -59.147 1.00 62.97 87 ASP A CA 1
ATOM 687 C C . ASP A 1 87 ? 6.655 26.550 -59.513 1.00 62.97 87 ASP A C 1
ATOM 689 O O . ASP A 1 87 ? 6.354 27.189 -60.520 1.00 62.97 87 ASP A O 1
ATOM 693 N N . ASP A 1 88 ? 7.704 26.878 -58.751 1.00 62.69 88 ASP A N 1
ATOM 694 C CA . ASP A 1 88 ? 8.558 28.049 -59.001 1.00 62.69 88 ASP A CA 1
ATOM 695 C C . ASP A 1 88 ? 9.330 27.923 -60.328 1.00 62.69 88 ASP A C 1
ATOM 697 O O . ASP A 1 88 ? 9.354 28.839 -61.144 1.00 62.69 88 ASP A O 1
ATOM 701 N N . LYS A 1 89 ? 9.853 26.727 -60.629 1.00 59.91 89 LYS A N 1
ATOM 702 C CA . LYS A 1 89 ? 10.613 26.460 -61.863 1.00 59.91 89 LYS A CA 1
ATOM 703 C C . LYS A 1 89 ? 9.748 26.317 -63.124 1.00 59.91 89 LYS A C 1
ATOM 705 O O . LYS A 1 89 ? 10.287 26.258 -64.223 1.00 59.91 89 LYS A O 1
ATOM 710 N N . SER A 1 90 ? 8.430 26.188 -62.979 1.00 61.09 90 SER A N 1
ATOM 711 C CA . SER A 1 90 ? 7.496 26.100 -64.111 1.00 61.09 90 SER A CA 1
ATOM 712 C C . SER A 1 90 ? 6.997 27.474 -64.579 1.00 61.09 90 SER A C 1
ATOM 714 O O . SER A 1 90 ? 6.259 27.534 -65.566 1.00 61.09 90 SER A O 1
ATOM 716 N N . LYS A 1 91 ? 7.335 28.554 -63.859 1.00 60.53 91 LYS A N 1
ATOM 717 C CA . LYS A 1 91 ? 6.904 29.930 -64.155 1.00 60.53 91 LYS A CA 1
ATOM 718 C C . LYS A 1 91 ? 7.970 30.799 -64.838 1.00 60.53 91 LYS A C 1
ATOM 720 O O . LYS A 1 91 ? 7.612 31.895 -65.265 1.00 60.53 91 LYS A O 1
ATOM 725 N N . ASP A 1 92 ? 9.200 30.303 -64.976 1.00 52.28 92 ASP A N 1
ATOM 726 C CA . ASP A 1 92 ? 10.275 30.875 -65.809 1.00 52.28 92 ASP A CA 1
ATOM 727 C C . ASP A 1 92 ? 10.326 30.202 -67.192 1.00 52.28 92 ASP A C 1
ATOM 729 O O . ASP A 1 92 ? 10.546 30.921 -68.196 1.00 52.28 92 ASP A O 1
#

Organism: Streptococcus gordonii (NCBI:txid1302)

InterPro domains:
  IPR021506 Protein of unknown function DUF3165 [PF11364] (1-80)

Sequence (92 aa):
MVYLIIGILILLYYLFAAPQSIKGTFNVLSVVLVLVLFIILLVLAAFRIFQMPGELFVGVAMLILAYFALRDIARLDKKSGLFDFLDDKSKD